Protein AF-A0A944QJU1-F1 (afdb_monomer)

Radius of gyration: 18.0 Å; Cα contacts (8 Å, |Δi|>4): 43; chains: 1; bounding box: 43×52×28 Å

Solvent-accessible surface area (backbone atoms only — not comparable to full-atom values): 5457 Å² total; per-residue (Å²): 104,69,61,76,79,64,64,44,82,42,74,48,79,48,71,51,78,50,59,96,52,71,33,87,64,101,57,98,64,70,50,78,42,79,32,52,92,85,71,79,78,76,62,94,75,68,72,73,84,76,58,78,83,58,69,79,63,63,83,70,66,75,75,72,78,74,75,77,90,75,78,88,79,81,81,133

Nearest PDB structures (foldseek):
  3lb5-assembly2_C  TM=7.839E-01  e=3.001E-02  Bartonella henselae
  2fit-assembly1_A-2  TM=9.145E-01  e=8.008E-02  Homo sapiens
  3fit-assembly1_A-2  TM=9.221E-01  e=9.127E-02  Homo sapiens
  7p8p-assembly2_B  TM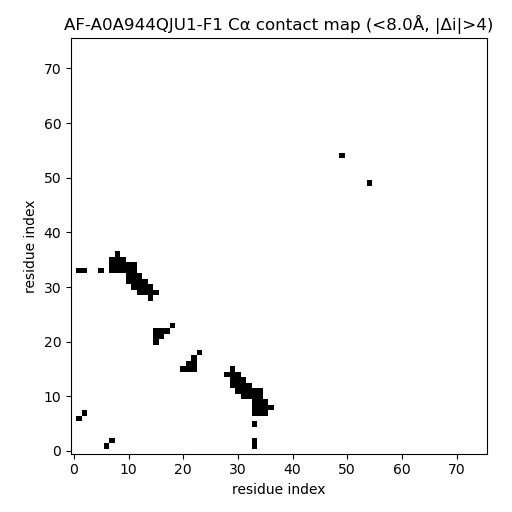=9.125E-01  e=1.540E-01  Homo sapiens
  6fit-assembly1_A-2  TM=8.433E-01  e=1.645E-01  Homo sapiens

Secondary structure (DSSP, 8-state):
-HHHHH--SEEEEE---SGGGT--S-S---EEEEE-TT--PPPTTSPPPPPGGGGGGGGGS-------TT------

Mean predicted aligned error: 13.05 Å

pLDDT: mean 73.46, std 22.6, range [36.56, 97.62]

Foldseek 3Di:
DCCVVVVAPDWDKDWADDVVSPDPDPDTDIDIGGHHPPPPDDDPPPDDPDDPVCVVPVVPPPPPPPPPVPPPDDDD

Structure (mmCIF, N/CA/C/O backbone):
data_AF-A0A944QJU1-F1
#
_entry.id   AF-A0A944QJU1-F1
#
loop_
_atom_site.group_PDB
_atom_site.id
_atom_site.type_symbol
_atom_site.label_atom_id
_atom_site.label_alt_id
_atom_site.label_comp_id
_atom_site.label_asym_id
_atom_site.label_entity_id
_atom_site.label_seq_id
_atom_site.pdbx_PDB_ins_code
_atom_site.Cartn_x
_atom_site.Cartn_y
_atom_site.Cartn_z
_atom_site.occupancy
_atom_site.B_iso_or_equiv
_atom_site.auth_seq_id
_atom_site.auth_comp_id
_atom_site.auth_asym_id
_atom_site.auth_atom_id
_atom_site.pdbx_PDB_model_num
ATOM 1 N N . MET A 1 1 ? -12.363 10.617 3.526 1.00 77.44 1 MET A N 1
ATOM 2 C CA . MET A 1 1 ? -13.545 9.865 3.051 1.00 77.44 1 MET A CA 1
ATOM 3 C C . MET A 1 1 ? -13.372 8.369 3.256 1.00 77.44 1 MET A C 1
ATOM 5 O O . MET A 1 1 ? -14.074 7.854 4.102 1.00 77.44 1 MET A O 1
ATOM 9 N N . LEU A 1 2 ? -12.396 7.697 2.632 1.00 84.25 2 LEU A N 1
ATOM 10 C CA . LEU A 1 2 ? -12.227 6.232 2.725 1.00 84.25 2 LEU A CA 1
ATOM 11 C C . LEU A 1 2 ? -12.321 5.650 4.155 1.00 84.25 2 LEU A C 1
ATOM 13 O O . LEU A 1 2 ? -13.130 4.767 4.405 1.00 84.25 2 LEU A O 1
ATOM 17 N N . LYS A 1 3 ? -11.557 6.203 5.113 1.00 86.62 3 LYS A N 1
ATOM 18 C CA . LYS A 1 3 ? -11.600 5.762 6.521 1.00 86.62 3 LYS A CA 1
ATOM 19 C C . LYS A 1 3 ? -12.955 5.979 7.196 1.00 86.62 3 LYS A C 1
ATOM 21 O O . LYS A 1 3 ? -13.330 5.210 8.061 1.00 86.62 3 LYS A O 1
ATOM 26 N N . ARG A 1 4 ? -13.663 7.043 6.819 1.00 89.25 4 ARG A N 1
ATOM 27 C CA . ARG A 1 4 ? -14.955 7.407 7.407 1.00 89.25 4 ARG A CA 1
ATOM 28 C C . ARG A 1 4 ? -16.073 6.516 6.875 1.00 89.25 4 ARG A C 1
ATOM 30 O O . ARG A 1 4 ? -16.913 6.095 7.649 1.00 89.25 4 ARG A O 1
ATOM 37 N N . GLU A 1 5 ? -16.066 6.246 5.572 1.00 93.75 5 GLU A N 1
ATOM 38 C CA . GLU A 1 5 ? -17.131 5.472 4.923 1.00 93.75 5 GLU A CA 1
ATOM 39 C C . G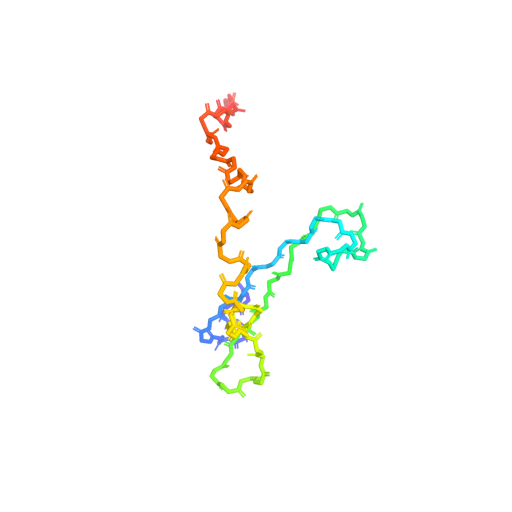LU A 1 5 ? -16.970 3.963 5.141 1.00 93.75 5 GLU A C 1
ATOM 41 O O . GLU A 1 5 ? -17.961 3.249 5.224 1.00 93.75 5 GLU A O 1
ATOM 46 N N . LEU A 1 6 ? -15.729 3.470 5.235 1.00 93.94 6 LEU A N 1
ATOM 47 C CA . LEU A 1 6 ? -15.449 2.031 5.319 1.00 93.94 6 LEU A CA 1
ATOM 48 C C . LEU A 1 6 ? -14.994 1.567 6.708 1.00 93.94 6 LEU A C 1
ATOM 50 O O . LEU A 1 6 ? -14.868 0.369 6.917 1.00 93.94 6 LEU A O 1
ATOM 54 N N . ASN A 1 7 ? -14.710 2.499 7.625 1.00 94.81 7 ASN A N 1
ATOM 55 C CA . ASN A 1 7 ? -14.199 2.249 8.979 1.00 94.81 7 ASN A CA 1
ATOM 56 C C . ASN A 1 7 ? -13.140 1.123 9.092 1.00 94.81 7 ASN A C 1
ATOM 58 O O . ASN A 1 7 ? -13.274 0.249 9.950 1.00 94.81 7 ASN A O 1
ATOM 62 N N . PRO A 1 8 ? -12.088 1.119 8.249 1.00 96.19 8 PRO A N 1
ATOM 63 C CA . PRO A 1 8 ? -11.078 0.082 8.315 1.00 96.19 8 PRO A CA 1
ATOM 64 C C . PRO A 1 8 ? -10.159 0.294 9.518 1.00 96.19 8 PRO A C 1
ATOM 66 O O . PRO A 1 8 ? -9.840 1.427 9.891 1.00 96.19 8 PRO A O 1
ATOM 69 N N . GLU A 1 9 ? -9.651 -0.801 10.066 1.00 95.62 9 GLU A N 1
ATOM 70 C CA . GLU A 1 9 ? -8.679 -0.783 11.164 1.00 95.62 9 GLU A CA 1
ATOM 71 C C . GLU A 1 9 ? -7.291 -0.321 10.694 1.00 95.62 9 GLU A C 1
ATOM 73 O O . GLU A 1 9 ? -6.494 0.197 11.476 1.00 95.62 9 GLU A O 1
ATOM 78 N N . GLY A 1 10 ? -7.004 -0.455 9.395 1.00 93.62 10 GLY A N 1
ATOM 79 C CA . GLY A 1 10 ? -5.759 0.001 8.785 1.00 93.62 10 GLY A CA 1
ATOM 80 C C . GLY A 1 10 ? -5.887 0.291 7.292 1.00 93.62 10 GLY A C 1
ATOM 81 O O . GLY A 1 10 ? -6.921 0.055 6.674 1.00 93.62 10 GLY A O 1
ATOM 82 N N . LEU A 1 11 ? -4.815 0.812 6.694 1.00 93.94 11 LEU A N 1
ATOM 83 C CA . LEU A 1 11 ? -4.698 1.002 5.246 1.00 93.94 11 LEU A CA 1
ATOM 84 C C . LEU A 1 11 ? -3.358 0.440 4.768 1.00 93.94 11 LEU A C 1
ATOM 86 O O . LEU A 1 11 ? -2.337 0.639 5.424 1.00 93.94 11 LEU A O 1
ATOM 90 N N . THR A 1 12 ? -3.349 -0.204 3.605 1.00 92.25 12 THR A N 1
ATOM 91 C CA . THR A 1 12 ? -2.124 -0.513 2.858 1.00 92.25 12 THR A CA 1
ATOM 92 C C . THR A 1 12 ? -2.028 0.429 1.660 1.00 92.25 12 THR A C 1
ATOM 94 O O . THR A 1 12 ? -3.010 0.617 0.944 1.00 92.25 12 THR A O 1
ATOM 97 N N . LEU A 1 13 ? -0.854 1.031 1.458 1.00 93.56 13 LEU A N 1
ATOM 98 C CA . LEU A 1 13 ? -0.535 1.850 0.291 1.00 93.56 13 LEU A CA 1
ATOM 99 C C . LEU A 1 13 ? 0.498 1.103 -0.552 1.00 93.56 13 LEU A C 1
ATOM 101 O O . LEU A 1 13 ? 1.540 0.717 -0.025 1.00 93.56 13 LEU A O 1
ATOM 105 N N . ILE A 1 14 ? 0.203 0.891 -1.834 1.00 93.38 14 ILE A N 1
ATOM 106 C CA . ILE A 1 14 ? 1.098 0.199 -2.770 1.00 93.38 14 ILE A CA 1
ATOM 107 C C . ILE A 1 14 ? 1.270 1.053 -4.020 1.00 93.38 14 ILE A C 1
ATOM 109 O O . ILE A 1 14 ? 0.294 1.545 -4.590 1.00 93.38 14 ILE A O 1
ATOM 113 N N . GLN A 1 15 ? 2.520 1.188 -4.450 1.00 96.19 15 GLN A N 1
ATOM 114 C CA . GLN A 1 15 ? 2.892 1.689 -5.763 1.00 96.19 15 GLN A CA 1
ATOM 115 C C . GLN A 1 15 ? 3.829 0.661 -6.399 1.00 96.19 15 GLN A C 1
ATOM 117 O O . GLN A 1 15 ? 4.818 0.263 -5.784 1.00 96.19 15 GLN A O 1
ATOM 122 N N . SER A 1 16 ? 3.499 0.238 -7.615 1.00 95.88 16 SER A N 1
ATOM 123 C CA . SER A 1 16 ? 4.261 -0.752 -8.375 1.00 95.88 16 SER A CA 1
ATOM 124 C C . SER A 1 16 ? 4.980 -0.083 -9.540 1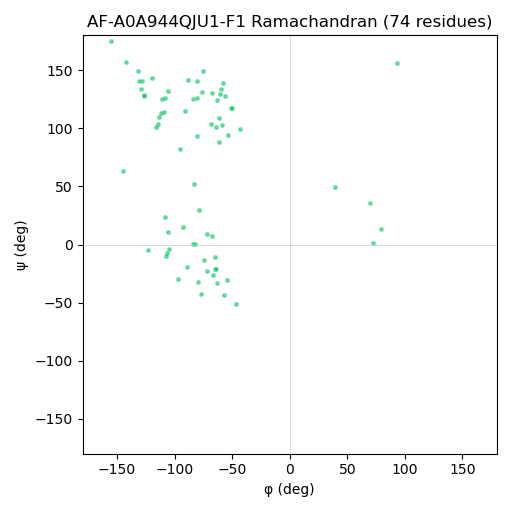.00 95.88 16 SER A C 1
ATOM 126 O O . SER A 1 16 ? 4.352 0.614 -10.338 1.00 95.88 16 SER A O 1
ATOM 128 N N . SER A 1 17 ? 6.297 -0.284 -9.623 1.00 96.75 17 SER A N 1
ATOM 129 C CA . SER A 1 17 ? 7.159 0.255 -10.682 1.00 96.75 17 SER A CA 1
ATOM 130 C C . SER A 1 17 ? 7.757 -0.887 -11.503 1.00 96.75 17 SER A C 1
ATOM 132 O O . SER A 1 17 ? 8.728 -1.513 -11.081 1.00 96.75 17 SER A O 1
ATOM 134 N N . GLY A 1 18 ? 7.187 -1.139 -12.681 1.00 95.94 18 GLY A N 1
ATOM 135 C CA . GLY A 1 18 ? 7.582 -2.211 -13.593 1.00 95.94 18 GLY A CA 1
ATOM 136 C C . GLY A 1 18 ? 6.795 -3.512 -13.409 1.00 95.94 18 GLY A C 1
ATOM 137 O O . GLY A 1 18 ? 6.259 -3.801 -12.341 1.00 95.94 18 GLY A O 1
ATOM 138 N N . GLU A 1 19 ? 6.753 -4.316 -14.471 1.00 95.69 19 GLU A N 1
ATOM 139 C CA . GLU A 1 19 ? 5.981 -5.566 -14.553 1.00 95.69 19 GLU A CA 1
ATOM 140 C C . GLU A 1 19 ? 6.359 -6.567 -13.448 1.00 95.69 19 GLU A C 1
ATOM 142 O O . GLU A 1 19 ? 5.492 -7.109 -12.769 1.00 95.69 19 GLU A O 1
ATOM 147 N N . ALA A 1 20 ? 7.659 -6.742 -13.179 1.00 93.12 20 ALA A N 1
ATOM 148 C CA . ALA A 1 20 ? 8.143 -7.625 -12.112 1.00 93.12 20 ALA A CA 1
ATOM 149 C C . ALA A 1 20 ? 7.732 -7.165 -10.697 1.00 93.12 20 ALA A C 1
ATOM 151 O O . ALA A 1 20 ? 7.718 -7.972 -9.771 1.00 93.12 20 ALA A O 1
ATOM 152 N N . ALA A 1 21 ? 7.389 -5.882 -10.534 1.00 93.31 21 ALA A N 1
ATOM 153 C CA . ALA A 1 21 ? 6.811 -5.320 -9.314 1.00 93.31 21 ALA A CA 1
ATOM 154 C C . ALA A 1 21 ? 5.268 -5.324 -9.336 1.00 93.31 21 ALA A C 1
ATOM 156 O O . ALA A 1 21 ? 4.646 -4.634 -8.527 1.00 93.31 21 ALA A O 1
ATOM 157 N N . TRP A 1 22 ? 4.660 -6.082 -10.256 1.00 92.56 22 TRP A N 1
ATOM 158 C CA . TRP A 1 22 ? 3.214 -6.229 -10.456 1.00 92.56 22 TRP A CA 1
ATOM 159 C C . TRP A 1 22 ? 2.509 -4.980 -11.006 1.00 92.56 22 TRP A C 1
ATOM 161 O O . TRP A 1 22 ? 1.379 -4.682 -10.627 1.00 92.56 22 TRP A O 1
ATOM 171 N N . GLN A 1 23 ? 3.168 -4.222 -11.888 1.00 97.62 23 GLN A N 1
ATOM 172 C CA . GLN A 1 23 ? 2.523 -3.131 -12.623 1.00 97.62 2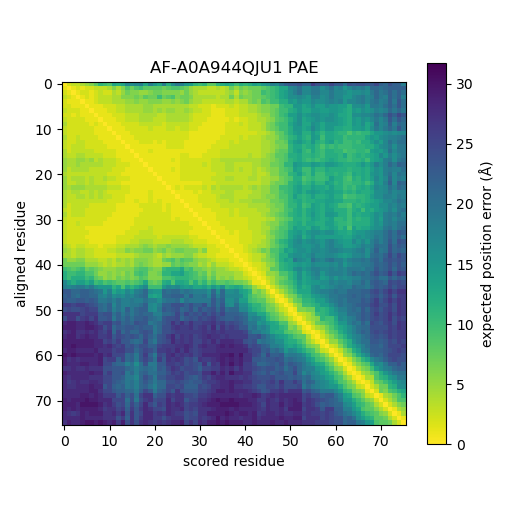3 GLN A CA 1
ATOM 173 C C . GLN A 1 23 ? 1.950 -3.617 -13.962 1.00 97.62 23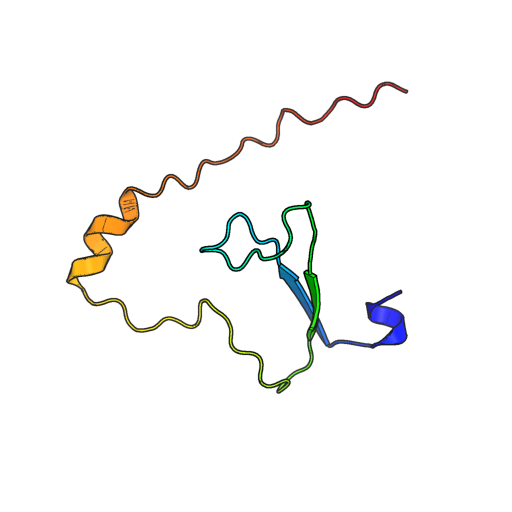 GLN A C 1
ATOM 175 O O . GLN A 1 23 ? 2.714 -3.918 -14.875 1.00 97.62 23 GLN A O 1
ATOM 180 N N . ASP A 1 24 ? 0.623 -3.569 -14.109 1.00 95.69 24 ASP A N 1
ATOM 181 C CA . ASP A 1 24 ? -0.058 -3.855 -15.385 1.00 95.69 24 ASP A CA 1
ATOM 182 C C . ASP A 1 24 ? -0.410 -2.580 -16.178 1.00 95.69 24 ASP A C 1
ATOM 184 O O . ASP A 1 24 ? -0.451 -2.583 -17.408 1.00 95.69 24 ASP A O 1
ATOM 188 N N . VAL A 1 25 ? -0.662 -1.459 -15.484 1.00 97.31 25 VAL A N 1
ATOM 189 C CA . VAL A 1 25 ? -1.037 -0.174 -16.101 1.00 97.31 25 VAL A CA 1
ATOM 190 C C . VAL A 1 25 ? 0.109 0.830 -15.981 1.00 97.31 25 VAL A C 1
ATOM 192 O O . VAL A 1 25 ? 0.439 1.306 -14.892 1.00 97.31 25 VAL A O 1
ATOM 195 N N . PHE A 1 26 ? 0.693 1.207 -17.119 1.00 97.19 26 PHE A N 1
ATOM 196 C CA . PHE A 1 26 ? 1.857 2.100 -17.204 1.00 97.19 26 PHE A CA 1
ATOM 197 C C . PHE A 1 26 ? 1.491 3.593 -17.144 1.00 97.19 26 PHE A C 1
ATOM 199 O O . PHE A 1 26 ? 1.904 4.407 -17.963 1.00 97.19 2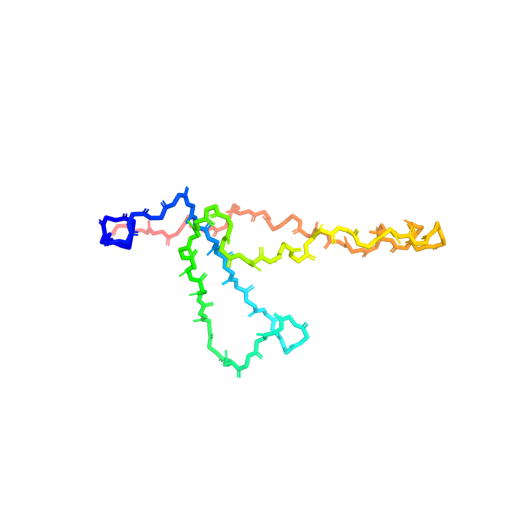6 PHE A O 1
ATOM 206 N N . HIS A 1 27 ? 0.723 3.947 -16.118 1.00 97.62 27 HIS A N 1
ATOM 207 C CA . HIS A 1 27 ? 0.518 5.306 -15.621 1.00 97.62 27 HIS A CA 1
ATOM 208 C C . HIS A 1 27 ? 0.795 5.251 -14.119 1.00 97.62 27 HIS A C 1
ATOM 210 O O . HIS A 1 27 ? 0.416 4.274 -13.477 1.00 97.62 27 HIS A O 1
ATOM 216 N N . LEU A 1 28 ? 1.440 6.262 -13.541 1.00 96.75 28 LEU A N 1
ATOM 217 C CA . LEU A 1 28 ? 1.521 6.393 -12.087 1.00 96.75 28 LEU A CA 1
ATOM 218 C C . LEU A 1 28 ? 0.127 6.256 -11.450 1.00 96.75 28 LEU A C 1
ATOM 220 O O . LEU A 1 28 ? -0.762 7.070 -11.687 1.00 96.75 28 LEU A O 1
ATOM 224 N N . HIS A 1 29 ? -0.041 5.231 -10.624 1.00 97.50 29 HIS A N 1
ATOM 225 C CA . HIS A 1 29 ? -1.227 5.015 -9.810 1.00 97.50 29 HIS A CA 1
ATOM 226 C C . HIS A 1 29 ? -0.811 4.455 -8.454 1.00 97.50 29 HIS A C 1
ATOM 228 O O . HIS A 1 29 ? 0.272 3.891 -8.289 1.00 97.50 29 HIS A O 1
ATOM 234 N N . VAL A 1 30 ? -1.682 4.648 -7.470 1.00 96.00 30 VAL A N 1
ATOM 235 C CA . VAL A 1 30 ? -1.479 4.171 -6.107 1.00 96.00 30 VAL A CA 1
ATOM 236 C C . VAL A 1 30 ? -2.696 3.353 -5.716 1.00 96.00 30 VAL A C 1
ATOM 238 O O . VAL A 1 30 ? -3.829 3.823 -5.828 1.00 96.00 30 VAL A O 1
ATOM 241 N N . HIS A 1 31 ? -2.463 2.141 -5.227 1.00 94.25 31 HIS A N 1
ATOM 242 C CA . HIS A 1 31 ? -3.502 1.356 -4.582 1.00 94.25 31 HIS A CA 1
ATOM 243 C C . HIS A 1 31 ? -3.598 1.774 -3.118 1.00 94.25 31 HIS A C 1
ATOM 245 O O . HIS A 1 31 ? -2.611 1.722 -2.383 1.00 94.25 31 HIS A O 1
ATOM 251 N N . LEU A 1 32 ? -4.797 2.165 -2.690 1.00 94.12 32 LEU A N 1
ATOM 252 C CA . LEU A 1 32 ? -5.122 2.384 -1.286 1.00 94.12 32 LEU A CA 1
ATOM 253 C C . LEU A 1 32 ? -6.138 1.327 -0.857 1.00 94.12 32 LEU A C 1
ATOM 255 O O . LEU A 1 32 ? -7.287 1.355 -1.291 1.00 94.12 32 LEU A O 1
ATOM 259 N N . ILE A 1 33 ? -5.700 0.388 -0.023 1.00 93.00 33 ILE A N 1
ATOM 260 C CA . ILE A 1 33 ? -6.457 -0.820 0.311 1.00 93.00 33 ILE A CA 1
ATOM 261 C C . ILE A 1 33 ? -6.896 -0.740 1.782 1.00 93.00 33 ILE A C 1
ATOM 263 O O . ILE A 1 33 ? -6.032 -0.766 2.665 1.00 93.00 33 ILE A O 1
ATOM 267 N N . PRO A 1 34 ? -8.206 -0.628 2.077 1.00 94.56 34 PRO A N 1
ATOM 268 C CA . PRO A 1 34 ? -8.753 -0.775 3.427 1.00 94.56 34 PRO A CA 1
ATOM 269 C C . PRO A 1 34 ? -8.452 -2.150 4.019 1.00 94.56 34 PRO A C 1
ATOM 271 O O . PRO A 1 34 ? -8.650 -3.156 3.346 1.00 94.56 34 PRO A O 1
ATOM 274 N N . ARG A 1 35 ? -7.997 -2.197 5.274 1.00 94.19 35 ARG A N 1
ATOM 275 C CA . ARG A 1 35 ? -7.618 -3.433 5.972 1.00 94.19 35 ARG A CA 1
ATOM 276 C C . ARG A 1 35 ? -8.461 -3.645 7.222 1.00 94.19 35 ARG A C 1
ATOM 278 O O . ARG A 1 35 ? -8.741 -2.686 7.942 1.00 94.19 35 ARG A O 1
ATOM 285 N N . HIS A 1 36 ? -8.794 -4.902 7.489 1.00 94.25 36 HIS A N 1
ATOM 286 C CA . HIS A 1 36 ? -9.470 -5.348 8.709 1.00 94.25 36 HIS A CA 1
ATOM 287 C C . HIS A 1 36 ? -8.735 -6.563 9.278 1.00 94.25 36 HIS A C 1
ATOM 289 O O . HIS A 1 36 ? -8.157 -7.354 8.524 1.00 94.25 36 HIS A O 1
ATOM 295 N N . GLN A 1 37 ? -8.747 -6.741 10.596 1.00 92.75 37 GLN A N 1
ATOM 296 C CA . GLN A 1 37 ? -8.194 -7.936 11.216 1.00 92.75 37 GLN A CA 1
ATOM 297 C C . GLN A 1 37 ? -8.854 -9.195 10.633 1.00 92.75 37 GLN A C 1
ATOM 299 O O . GLN A 1 37 ? -10.074 -9.323 10.589 1.00 92.75 37 GLN A O 1
ATOM 304 N N . GLY A 1 38 ? -8.027 -10.136 10.170 1.00 89.38 38 GLY A N 1
ATOM 305 C CA . GLY A 1 38 ? -8.509 -11.395 9.598 1.00 89.38 38 GLY A CA 1
ATOM 306 C C . GLY A 1 38 ? -9.009 -11.313 8.151 1.00 89.38 38 GLY A C 1
ATOM 307 O O . GLY A 1 38 ? -9.597 -12.281 7.686 1.00 89.38 38 GLY A O 1
ATOM 308 N N . ASP A 1 39 ? -8.738 -10.231 7.409 1.00 90.69 39 ASP A N 1
ATOM 309 C CA . ASP A 1 39 ? -9.151 -10.073 5.998 1.00 90.69 39 ASP A CA 1
ATOM 310 C C . ASP A 1 39 ? -8.464 -11.019 4.987 1.00 90.69 39 ASP A C 1
ATOM 312 O O . ASP A 1 39 ? -8.637 -10.872 3.778 1.00 90.69 39 ASP A O 1
ATOM 316 N N . GLY A 1 40 ? -7.674 -11.986 5.464 1.00 84.94 40 GLY A N 1
ATOM 317 C CA . GLY A 1 40 ? -7.017 -13.005 4.642 1.00 84.94 40 GLY A CA 1
ATOM 318 C C . GLY A 1 40 ? -5.853 -12.501 3.785 1.00 84.94 40 GLY A C 1
ATOM 319 O O . GLY A 1 40 ? -5.244 -13.296 3.072 1.00 84.94 40 GLY A O 1
ATOM 320 N N . THR A 1 41 ? -5.499 -11.215 3.851 1.00 83.31 41 THR A N 1
ATOM 321 C CA . THR A 1 41 ? -4.378 -10.677 3.072 1.00 83.31 41 THR A CA 1
ATOM 322 C C . THR A 1 41 ? -3.050 -10.997 3.756 1.00 83.31 41 THR A C 1
ATOM 324 O O . THR A 1 41 ? -2.822 -10.637 4.914 1.00 83.31 41 THR A O 1
ATOM 327 N N . VAL A 1 42 ? -2.140 -11.622 3.011 1.00 76.44 42 VAL A N 1
ATOM 328 C CA . VAL A 1 42 ? -0.794 -11.986 3.475 1.00 76.44 42 VAL A CA 1
ATOM 329 C C . VAL A 1 42 ? 0.175 -10.836 3.219 1.00 76.44 42 VAL A C 1
ATOM 331 O O . VAL A 1 42 ? 0.091 -10.163 2.188 1.00 76.44 42 VAL A O 1
ATOM 334 N N . ARG A 1 43 ? 1.105 -10.582 4.147 1.00 71.75 43 ARG A N 1
ATOM 335 C CA . ARG A 1 43 ? 2.123 -9.552 3.924 1.00 71.75 43 ARG A CA 1
ATOM 336 C C . ARG A 1 43 ? 3.168 -10.101 2.951 1.00 71.75 43 ARG A C 1
ATOM 338 O O . ARG A 1 43 ? 3.708 -11.174 3.207 1.00 71.75 43 ARG A O 1
ATOM 345 N N . PRO A 1 44 ? 3.536 -9.364 1.892 1.00 69.00 44 PRO A N 1
ATOM 346 C CA . PRO A 1 44 ? 4.545 -9.835 0.942 1.00 69.00 44 PRO A CA 1
ATOM 347 C C . PRO A 1 44 ? 5.952 -9.982 1.556 1.00 69.00 44 PRO A C 1
ATOM 349 O O . PRO A 1 44 ? 6.826 -10.575 0.937 1.00 69.00 44 PRO A O 1
ATOM 352 N N . TRP A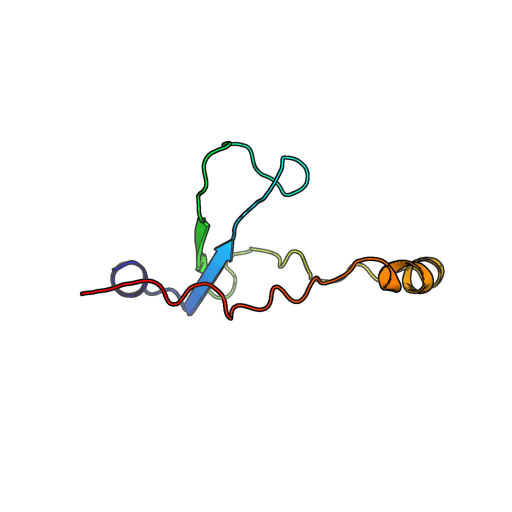 1 45 ? 6.175 -9.473 2.773 1.00 67.81 45 TRP A N 1
ATOM 353 C CA . TRP A 1 45 ? 7.418 -9.612 3.543 1.00 67.81 45 TRP A CA 1
ATOM 354 C C . TRP A 1 45 ? 7.316 -10.598 4.716 1.00 67.81 45 TRP A C 1
ATOM 356 O O . TRP A 1 45 ? 8.226 -10.635 5.548 1.00 67.81 45 TRP A O 1
ATOM 366 N N . ASP A 1 46 ? 6.237 -11.383 4.821 1.00 61.69 46 ASP A N 1
ATOM 367 C CA . ASP A 1 46 ? 6.249 -12.558 5.694 1.00 61.69 46 ASP A CA 1
ATOM 368 C C . ASP A 1 46 ? 7.302 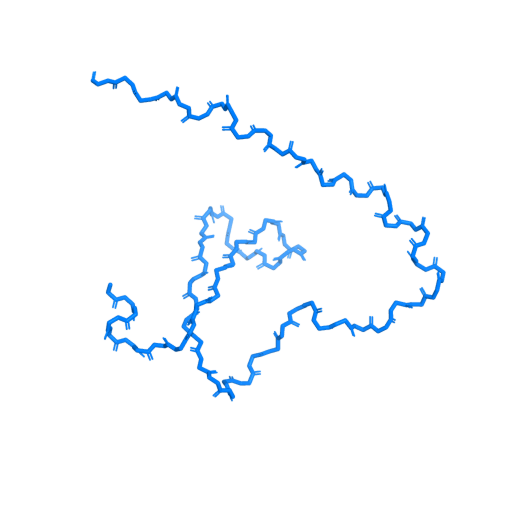-13.525 5.131 1.00 61.69 46 ASP A C 1
ATOM 370 O O . ASP A 1 46 ? 7.131 -14.143 4.081 1.00 61.69 46 ASP A O 1
ATOM 374 N N . GLN A 1 47 ? 8.468 -13.523 5.778 1.00 54.47 47 GLN A N 1
ATOM 375 C CA . GLN A 1 47 ? 9.697 -14.096 5.247 1.00 54.47 47 GLN A CA 1
ATOM 376 C C .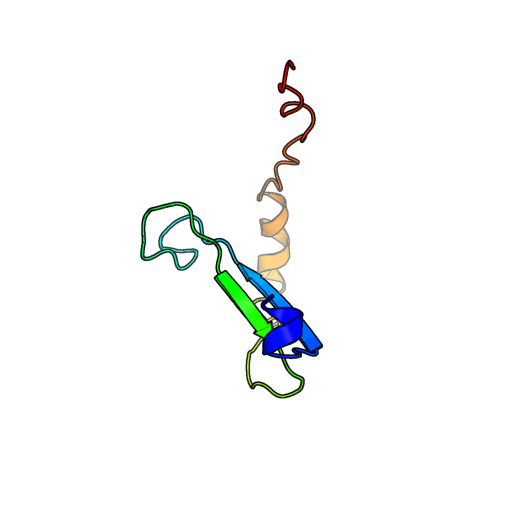 GLN A 1 47 ? 9.551 -15.605 5.039 1.00 54.47 47 GLN A C 1
ATOM 378 O O . GLN A 1 47 ? 9.314 -16.357 5.984 1.00 54.47 47 GLN A O 1
ATOM 383 N N . VAL A 1 48 ? 9.811 -16.066 3.817 1.00 58.44 48 VAL A N 1
ATOM 384 C CA . VAL A 1 48 ? 10.324 -17.424 3.627 1.00 58.44 48 VAL A CA 1
ATOM 385 C C . VAL A 1 48 ? 11.737 -17.423 4.226 1.00 58.44 48 VAL A C 1
ATOM 387 O O . VAL A 1 48 ? 12.496 -16.501 3.912 1.00 58.44 48 VAL A O 1
ATOM 390 N N . PRO A 1 49 ? 12.120 -18.381 5.092 1.00 52.72 49 PRO A N 1
ATOM 391 C CA . PRO A 1 49 ? 13.469 -18.426 5.643 1.00 52.72 49 PRO A CA 1
ATOM 392 C C . PRO A 1 49 ? 14.502 -18.352 4.516 1.00 52.72 49 PRO A C 1
ATOM 394 O O . PRO A 1 49 ? 14.542 -19.221 3.641 1.00 52.72 49 PRO A O 1
ATOM 397 N N . SER A 1 50 ? 15.320 -17.297 4.512 1.00 54.41 50 SER A N 1
ATOM 398 C CA . SER A 1 50 ? 16.427 -17.180 3.566 1.00 54.41 50 SER A CA 1
ATOM 399 C C . SER A 1 50 ? 17.372 -18.352 3.792 1.00 54.41 50 SER A C 1
ATOM 401 O O . SER A 1 50 ? 17.820 -18.579 4.918 1.00 54.41 50 SER A O 1
ATOM 403 N N . LYS A 1 51 ? 17.733 -19.072 2.725 1.00 56.69 51 LYS A N 1
ATOM 404 C CA . LYS A 1 51 ? 18.864 -19.999 2.801 1.00 56.69 51 LYS A CA 1
ATOM 405 C C . LYS A 1 51 ? 20.114 -19.201 3.212 1.00 56.69 51 LYS A C 1
ATOM 407 O O . LYS A 1 51 ? 20.285 -18.081 2.715 1.00 56.69 51 LYS A O 1
ATOM 412 N N . PRO A 1 52 ? 20.977 -19.724 4.101 1.00 59.94 52 PRO A N 1
ATOM 413 C CA . PRO A 1 52 ? 22.151 -18.998 4.591 1.00 59.94 52 PRO A CA 1
ATOM 414 C C . PRO A 1 52 ? 23.064 -18.484 3.466 1.00 59.94 52 PRO A C 1
ATOM 416 O O . PRO A 1 52 ? 23.658 -17.419 3.601 1.00 59.94 52 PRO A O 1
ATOM 419 N N . GLU A 1 53 ? 23.115 -19.185 2.327 1.00 58.03 53 GLU A N 1
ATOM 420 C CA . GLU A 1 53 ? 23.896 -18.782 1.150 1.00 58.03 53 GLU A CA 1
ATOM 421 C C . GLU A 1 53 ? 23.436 -17.473 0.471 1.00 58.03 53 GLU A C 1
ATOM 423 O O . GLU A 1 53 ? 24.233 -16.840 -0.217 1.00 58.03 53 GLU A O 1
ATOM 428 N N . ALA A 1 54 ? 22.189 -17.029 0.673 1.00 54.12 54 ALA A N 1
ATOM 429 C CA . ALA A 1 54 ? 21.639 -15.834 0.020 1.00 54.12 54 ALA A CA 1
ATOM 430 C C . ALA A 1 54 ? 21.883 -14.532 0.808 1.00 54.12 54 ALA A C 1
ATOM 432 O O . ALA A 1 54 ? 21.860 -13.445 0.231 1.00 54.12 54 ALA A O 1
ATOM 433 N N . VAL A 1 55 ? 22.185 -14.624 2.109 1.00 53.22 55 VAL A N 1
ATOM 434 C CA . VAL A 1 55 ? 22.387 -13.457 2.991 1.00 53.22 55 VAL A CA 1
ATOM 435 C C . VAL A 1 55 ? 23.641 -12.657 2.598 1.00 53.22 55 VAL A C 1
ATOM 437 O O . VAL A 1 55 ? 23.691 -11.445 2.788 1.00 53.22 55 VAL A O 1
ATOM 440 N N . GLY A 1 56 ? 24.630 -13.301 1.967 1.00 48.62 56 GLY A N 1
ATOM 441 C CA . GLY A 1 56 ? 25.872 -12.657 1.524 1.00 48.62 56 GLY A CA 1
ATOM 442 C C . GLY A 1 56 ? 25.752 -11.754 0.288 1.00 48.62 56 GLY A C 1
ATOM 443 O O . GLY A 1 56 ? 26.677 -10.993 0.018 1.00 48.62 56 GLY A O 1
ATOM 444 N N . GLN A 1 57 ? 24.644 -11.806 -0.464 1.00 48.81 57 GLN A N 1
ATOM 445 C CA . GLN A 1 57 ? 24.491 -11.071 -1.735 1.00 48.81 57 GLN A CA 1
ATOM 446 C C . GLN A 1 57 ? 23.558 -9.850 -1.652 1.00 48.81 57 GLN A C 1
ATOM 448 O O . GLN A 1 57 ? 23.506 -9.049 -2.585 1.00 48.81 57 GLN A O 1
ATOM 453 N N . ILE A 1 58 ? 22.868 -9.646 -0.524 1.00 51.50 58 ILE A N 1
ATOM 454 C CA . ILE A 1 58 ? 21.866 -8.573 -0.353 1.00 51.50 58 ILE A CA 1
ATOM 455 C C . ILE A 1 58 ? 22.499 -7.219 0.040 1.00 51.50 58 ILE A C 1
ATOM 457 O O . ILE A 1 58 ? 21.810 -6.212 0.157 1.00 51.50 58 ILE A O 1
ATOM 461 N N . ASN A 1 59 ? 23.828 -7.146 0.169 1.00 43.41 59 ASN A N 1
ATOM 462 C CA . ASN A 1 59 ? 24.544 -5.886 0.423 1.00 43.41 59 ASN A CA 1
ATOM 463 C C . ASN A 1 59 ? 24.815 -5.054 -0.849 1.00 43.41 59 ASN A C 1
ATOM 465 O O . ASN A 1 59 ? 25.389 -3.972 -0.752 1.00 43.41 59 ASN A O 1
ATOM 469 N N . ASN A 1 60 ? 24.383 -5.521 -2.030 1.00 42.06 60 ASN A N 1
ATOM 470 C CA . ASN A 1 60 ? 24.564 -4.804 -3.300 1.00 42.06 60 ASN A CA 1
ATOM 471 C C . ASN A 1 60 ? 23.296 -4.132 -3.850 1.00 42.06 60 ASN A C 1
ATOM 473 O O . ASN A 1 60 ? 23.386 -3.394 -4.835 1.00 42.06 60 ASN A O 1
ATOM 477 N N . SER A 1 61 ? 22.126 -4.293 -3.223 1.00 42.94 61 SER A N 1
ATOM 478 C CA . SER A 1 61 ? 20.999 -3.405 -3.511 1.00 42.94 61 SER A CA 1
ATOM 479 C C . SER A 1 61 ? 21.204 -2.117 -2.726 1.00 42.94 61 SER A C 1
ATOM 481 O O . SER A 1 61 ? 20.827 -2.016 -1.561 1.00 42.94 61 SER A O 1
ATOM 483 N N . ARG A 1 62 ? 21.824 -1.127 -3.374 1.00 44.66 62 ARG A N 1
ATOM 484 C CA . ARG A 1 62 ? 21.680 0.284 -3.012 1.00 44.66 62 ARG A CA 1
ATOM 485 C C . ARG A 1 62 ? 20.196 0.555 -2.727 1.00 44.66 62 ARG A C 1
ATOM 487 O O . ARG A 1 62 ? 19.426 0.804 -3.651 1.00 44.66 62 ARG A O 1
ATOM 494 N N . ALA A 1 63 ? 19.801 0.573 -1.458 1.00 42.28 63 ALA A N 1
ATOM 495 C CA . ALA A 1 63 ? 18.791 1.516 -1.024 1.00 42.28 63 ALA A CA 1
ATOM 496 C C . ALA A 1 63 ? 19.425 2.885 -1.287 1.00 42.28 63 ALA A C 1
ATOM 498 O O . ALA A 1 63 ? 20.192 3.394 -0.473 1.00 42.28 63 ALA A O 1
ATOM 499 N N . LEU A 1 64 ? 19.235 3.417 -2.500 1.00 42.31 64 LEU A N 1
ATOM 500 C CA . LEU A 1 64 ? 19.514 4.816 -2.771 1.00 42.31 64 LEU A CA 1
ATOM 501 C C . LEU A 1 64 ? 18.624 5.573 -1.793 1.00 42.31 64 LEU A C 1
ATOM 503 O O . LEU A 1 64 ? 17.411 5.645 -1.973 1.00 42.31 64 LEU A O 1
ATOM 507 N N . SER A 1 65 ? 19.227 6.084 -0.725 1.00 42.81 65 SER A N 1
ATOM 508 C CA . SER A 1 65 ? 18.694 7.220 0.000 1.00 42.81 65 SER A CA 1
ATOM 509 C C . SER A 1 65 ? 18.474 8.315 -1.041 1.00 42.81 65 SER A C 1
ATOM 511 O O . SER A 1 65 ? 19.415 9.006 -1.431 1.00 42.81 65 SER A O 1
ATOM 513 N N . VAL A 1 66 ? 17.260 8.408 -1.580 1.00 42.38 66 VAL A N 1
ATOM 514 C CA . VAL A 1 66 ? 16.850 9.574 -2.352 1.00 42.38 66 VAL A CA 1
ATOM 515 C C . VAL A 1 66 ? 16.780 10.692 -1.326 1.00 42.38 66 VAL A C 1
ATOM 517 O O . VAL A 1 66 ? 15.894 10.712 -0.474 1.00 42.38 66 VAL A O 1
ATOM 520 N N . ASP A 1 67 ? 17.789 11.558 -1.338 1.00 52.44 67 ASP A N 1
ATOM 521 C CA . ASP A 1 67 ? 17.797 12.765 -0.528 1.00 52.44 67 ASP A CA 1
ATOM 522 C C . ASP A 1 67 ? 16.608 13.619 -0.989 1.00 52.44 67 ASP A C 1
ATOM 524 O O . ASP A 1 67 ? 16.583 14.129 -2.107 1.00 52.44 67 ASP A O 1
ATOM 528 N N . LEU A 1 68 ? 15.572 13.726 -0.154 1.00 45.91 68 LEU A N 1
ATOM 529 C CA . LEU A 1 68 ? 14.336 14.458 -0.464 1.00 45.91 68 LEU A CA 1
ATOM 530 C C . LEU A 1 68 ? 14.527 15.991 -0.459 1.00 45.91 68 LEU A C 1
ATOM 532 O O . LEU A 1 68 ? 13.558 16.739 -0.562 1.00 45.91 68 LEU A O 1
ATOM 536 N N . ARG A 1 69 ? 15.765 16.494 -0.374 1.00 41.34 69 ARG A N 1
ATOM 537 C CA . ARG A 1 69 ? 16.102 17.929 -0.302 1.00 41.34 69 ARG A CA 1
ATOM 538 C C . ARG A 1 69 ? 16.065 18.668 -1.649 1.00 41.34 69 ARG A C 1
ATOM 540 O O . ARG A 1 69 ? 16.806 19.625 -1.838 1.00 41.34 69 ARG A O 1
ATOM 547 N N . GLY A 1 70 ? 15.220 18.241 -2.586 1.00 40.38 70 GLY A N 1
ATOM 548 C CA . GLY A 1 70 ? 15.100 18.864 -3.912 1.00 40.38 70 GLY A CA 1
ATOM 549 C C . GLY A 1 70 ? 13.704 19.361 -4.292 1.00 40.38 70 GLY A C 1
ATOM 550 O O . GLY A 1 70 ? 13.559 19.957 -5.350 1.00 40.38 70 GLY A O 1
ATOM 551 N N . ALA A 1 71 ? 12.674 19.127 -3.471 1.00 46.06 71 ALA A N 1
ATOM 552 C CA . ALA A 1 71 ? 11.277 19.392 -3.844 1.00 46.06 71 ALA A CA 1
ATOM 553 C C . ALA A 1 71 ? 10.643 20.607 -3.133 1.00 46.06 71 ALA A C 1
ATOM 555 O O . ALA A 1 71 ? 9.422 20.677 -3.012 1.00 46.06 71 ALA A O 1
ATOM 556 N N . SER A 1 72 ? 11.441 21.572 -2.659 1.00 42.16 72 SER A N 1
ATOM 557 C CA . SER A 1 72 ? 10.928 22.883 -2.234 1.00 42.16 72 SER A CA 1
ATOM 558 C C . SER A 1 72 ? 11.053 23.882 -3.386 1.00 42.16 72 SER A C 1
ATOM 560 O O . SER A 1 72 ? 12.022 24.632 -3.477 1.00 42.16 72 SER A O 1
ATOM 562 N N . GLY A 1 73 ? 10.082 23.846 -4.291 1.00 39.88 73 GLY A N 1
ATOM 563 C CA . GLY A 1 73 ? 9.949 24.797 -5.389 1.00 39.88 73 GLY A CA 1
ATOM 564 C C . GLY A 1 73 ? 8.478 25.060 -5.673 1.00 39.88 73 GLY A C 1
ATOM 565 O O . GLY A 1 73 ? 7.986 24.696 -6.734 1.00 39.88 73 GLY A O 1
ATOM 566 N N . TYR A 1 74 ? 7.778 25.630 -4.694 1.00 36.56 74 TYR A N 1
ATOM 567 C CA . TYR A 1 74 ? 6.539 26.368 -4.922 1.00 36.56 74 TYR A CA 1
ATOM 568 C C . TYR A 1 74 ? 6.853 27.818 -4.548 1.00 36.56 74 TYR A C 1
ATOM 570 O O . TYR A 1 74 ? 7.016 28.119 -3.367 1.00 36.56 74 TYR A O 1
ATOM 578 N N . GLU A 1 75 ? 7.046 28.669 -5.554 1.00 38.25 75 GLU A N 1
ATOM 579 C CA . GLU A 1 75 ? 6.949 30.121 -5.384 1.00 38.25 75 GLU A CA 1
ATOM 580 C C . GLU A 1 75 ? 5.460 30.495 -5.423 1.00 38.25 75 GLU A C 1
ATOM 582 O O . GLU A 1 75 ? 4.687 29.869 -6.155 1.00 38.25 75 GLU A O 1
ATOM 587 N N . GLU A 1 76 ? 5.077 31.441 -4.562 1.00 40.16 76 GLU A N 1
ATOM 588 C CA . GLU A 1 76 ? 3.715 31.981 -4.415 1.00 40.16 76 GLU A CA 1
ATOM 589 C C . GLU A 1 76 ? 3.202 32.695 -5.673 1.00 40.16 76 GLU A C 1
ATOM 591 O O . GLU A 1 76 ? 4.006 33.373 -6.355 1.00 40.16 76 GLU A O 1
#

Sequence (76 aa):
MLKRELNPEGLTLIQSSGEAAWQDVFHLHVHLIPRHQGDGTVRPWDQVPSKPEAVGQINNSRALSVDLRGASGYEE